Protein AF-A0A822F845-F1 (afdb_monomer)

Nearest PDB structures (foldseek):
  3tut-assembly1_A  TM=6.006E-01  e=5.107E-01  Escherichia coli K-12
  8dhf-assembly1_A  TM=3.581E-01  e=7.557E-02  Homo sapiens
  5cd1-assembly1_D  TM=5.364E-01  e=8.100E-01  Homo sapiens
  5ccx-assembly1_A-2  TM=4.787E-01  e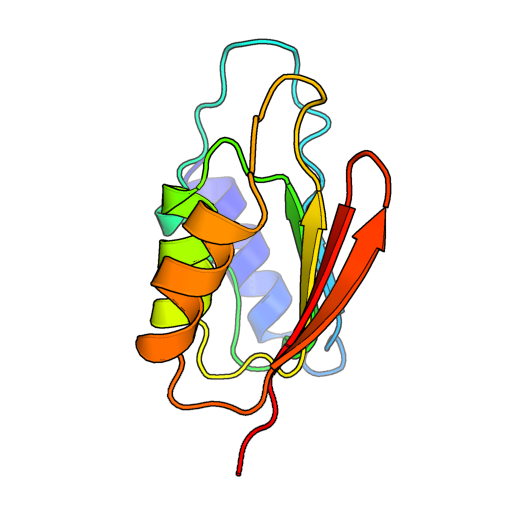=1.285E+00  Homo sapiens
  3na8-assembly1_D  TM=5.280E-01  e=3.687E+00  Pseudomonas aeruginosa

Solvent-accessible surface area (backbone atoms only — not comparable to full-atom values): 6826 Å² total; per-residue (Å²): 108,73,68,57,47,50,51,50,26,56,51,51,66,74,40,66,87,47,35,70,47,77,49,75,78,86,71,61,94,89,74,77,82,77,50,67,67,59,54,58,74,34,66,48,81,55,37,29,32,42,34,37,61,42,86,51,72,62,49,54,48,51,49,63,74,67,50,74,65,36,44,29,40,34,39,36,43,56,88,81,56,84,76,50,72,67,67,54,54,67,52,45,77,77,47,91,46,57,72,52,74,53,75,56,99,47,39,42,36,37,39,38,45,82,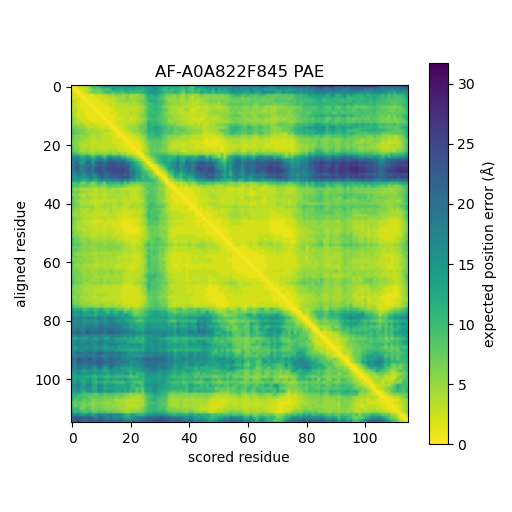128

Structure (mmCIF, N/CA/C/O backbone):
data_AF-A0A822F845-F1
#
_entry.id   AF-A0A822F845-F1
#
loop_
_atom_site.group_PDB
_atom_site.id
_atom_site.type_symbol
_atom_site.label_atom_id
_atom_site.label_alt_id
_atom_site.label_comp_id
_atom_site.label_asym_id
_atom_site.label_entity_id
_atom_site.label_seq_id
_atom_site.pdbx_PDB_ins_code
_atom_site.Cartn_x
_atom_site.Cartn_y
_atom_site.Cartn_z
_atom_site.occupancy
_atom_site.B_iso_or_equiv
_atom_site.auth_seq_id
_atom_site.auth_comp_id
_atom_site.auth_asym_id
_atom_site.auth_atom_id
_atom_site.pdbx_PDB_model_num
ATOM 1 N N . MET A 1 1 ? -7.722 10.434 -16.989 1.00 57.69 1 MET A N 1
ATOM 2 C CA . MET A 1 1 ? -7.351 9.791 -15.705 1.00 57.69 1 MET A CA 1
ATOM 3 C C . MET A 1 1 ? -7.955 10.463 -14.474 1.00 57.69 1 MET A C 1
ATOM 5 O O . MET A 1 1 ? -8.534 9.722 -13.688 1.00 57.69 1 MET A O 1
ATOM 9 N N . PRO A 1 2 ? -7.926 11.802 -14.300 1.00 63.78 2 PRO A N 1
ATOM 10 C CA . PRO A 1 2 ? -8.493 12.441 -13.101 1.00 63.78 2 PRO A CA 1
ATOM 11 C C . PRO A 1 2 ? -9.981 12.126 -12.867 1.00 63.78 2 PRO A C 1
ATOM 13 O O . PRO A 1 2 ? -10.397 11.907 -11.735 1.00 63.78 2 PRO A O 1
ATOM 16 N N . SER A 1 3 ? -10.771 12.018 -13.943 1.00 71.31 3 SER A N 1
ATOM 17 C CA . SER A 1 3 ? -12.191 11.641 -13.882 1.00 71.31 3 SER A CA 1
ATOM 18 C C . SER A 1 3 ? -12.422 10.210 -13.385 1.00 71.31 3 SER A C 1
ATOM 20 O O . SER A 1 3 ? -13.323 9.980 -12.586 1.00 71.31 3 SER A O 1
ATOM 22 N N . ILE A 1 4 ? -11.589 9.255 -13.809 1.00 74.06 4 ILE A N 1
ATOM 23 C CA . ILE A 1 4 ? -11.678 7.847 -13.392 1.00 74.06 4 ILE A CA 1
ATOM 24 C C . ILE A 1 4 ? -11.322 7.715 -11.910 1.00 74.06 4 ILE A C 1
ATOM 26 O O . ILE A 1 4 ? -12.068 7.103 -11.153 1.00 74.06 4 ILE A O 1
ATOM 30 N N . VAL A 1 5 ? -10.232 8.354 -11.478 1.00 74.19 5 VAL A N 1
ATOM 31 C CA . VAL A 1 5 ? -9.796 8.372 -10.071 1.00 74.19 5 VAL A CA 1
ATOM 32 C C . VAL A 1 5 ? -10.873 8.988 -9.180 1.00 74.19 5 VAL A C 1
ATOM 34 O O . VAL A 1 5 ? -11.206 8.436 -8.131 1.00 74.19 5 VAL A O 1
ATOM 37 N N . HIS A 1 6 ? -11.477 10.093 -9.625 1.00 77.12 6 HIS A N 1
ATOM 38 C CA . HIS A 1 6 ? -12.585 10.728 -8.920 1.00 77.12 6 HIS A CA 1
ATOM 39 C C . HIS A 1 6 ? -13.807 9.801 -8.803 1.00 77.12 6 HIS A C 1
ATOM 41 O O . HIS A 1 6 ? -14.374 9.668 -7.717 1.00 77.12 6 HIS A O 1
ATOM 47 N N . SER A 1 7 ? -14.185 9.111 -9.884 1.00 81.56 7 SER A N 1
ATOM 48 C CA . SER A 1 7 ? -15.298 8.155 -9.865 1.00 81.56 7 SER A CA 1
ATOM 49 C C . SER A 1 7 ? -15.027 6.950 -8.960 1.00 81.56 7 SER A C 1
ATOM 51 O O . SER A 1 7 ? -15.910 6.568 -8.193 1.00 81.56 7 SER A O 1
ATOM 53 N N . ILE A 1 8 ? -13.814 6.381 -8.981 1.00 82.25 8 ILE A N 1
ATOM 54 C CA . ILE A 1 8 ? -13.448 5.264 -8.094 1.00 82.25 8 ILE A CA 1
ATOM 55 C C . ILE A 1 8 ? -13.470 5.717 -6.635 1.00 82.25 8 ILE A C 1
ATOM 57 O O . ILE A 1 8 ? -14.061 5.040 -5.797 1.00 82.25 8 ILE A O 1
ATOM 61 N N . LYS A 1 9 ? -12.909 6.891 -6.325 1.00 83.50 9 LYS A N 1
ATOM 62 C CA . LYS A 1 9 ? -12.976 7.458 -4.973 1.00 83.50 9 LYS A CA 1
ATOM 63 C C . LYS A 1 9 ? -14.421 7.589 -4.499 1.00 83.50 9 LYS A C 1
ATOM 65 O O . LYS A 1 9 ? -14.739 7.190 -3.382 1.00 83.50 9 LYS A O 1
ATOM 70 N N . LYS A 1 10 ? -15.305 8.120 -5.349 1.00 85.81 10 LYS A N 1
ATOM 71 C CA . LYS A 1 10 ? -16.728 8.267 -5.029 1.00 85.81 10 LYS A CA 1
ATOM 72 C C . LYS A 1 10 ? -17.377 6.913 -4.734 1.00 85.81 10 LYS A C 1
ATOM 74 O O . LYS A 1 10 ? -18.099 6.805 -3.751 1.00 85.81 10 LYS A O 1
ATOM 79 N N . LEU A 1 11 ? -17.079 5.880 -5.521 1.00 85.50 11 LEU A N 1
ATOM 80 C CA . LEU A 1 11 ? -17.559 4.516 -5.270 1.00 85.50 11 LEU A CA 1
ATOM 81 C C . LEU A 1 11 ? -17.048 3.959 -3.932 1.00 85.50 11 LEU A C 1
ATOM 83 O O . LEU A 1 11 ? -17.843 3.453 -3.143 1.00 85.50 11 LEU A O 1
ATOM 87 N N . LEU A 1 12 ? -15.751 4.102 -3.645 1.00 85.88 12 LEU A N 1
ATOM 88 C CA . LEU A 1 12 ? -15.140 3.617 -2.402 1.00 85.88 12 LEU A CA 1
ATOM 89 C C . LEU A 1 12 ? -15.679 4.329 -1.151 1.00 85.88 12 LEU A C 1
ATOM 91 O O . LEU A 1 12 ? -15.754 3.716 -0.089 1.00 85.88 12 LEU A O 1
ATOM 95 N N . ILE A 1 13 ? -16.110 5.590 -1.274 1.00 85.44 13 ILE A N 1
ATOM 96 C CA . ILE A 1 13 ? -16.767 6.319 -0.178 1.00 85.44 13 ILE A CA 1
ATOM 97 C C . ILE A 1 13 ? -18.079 5.640 0.228 1.00 85.44 13 ILE A C 1
ATOM 99 O O . ILE A 1 13 ? -18.333 5.520 1.421 1.00 85.44 13 ILE A O 1
ATOM 103 N N . TYR A 1 14 ? -18.887 5.177 -0.732 1.00 85.44 14 TYR A N 1
ATOM 104 C CA . TYR A 1 14 ? -20.177 4.533 -0.447 1.00 85.44 14 TYR A CA 1
ATOM 105 C C . TYR A 1 14 ? -20.053 3.042 -0.112 1.00 85.44 14 TYR A C 1
ATOM 107 O O . TYR A 1 14 ? -20.934 2.468 0.529 1.00 85.44 14 TYR A O 1
ATOM 115 N N . ALA A 1 15 ? -18.959 2.400 -0.517 1.00 85.25 15 ALA A N 1
ATOM 116 C CA . ALA A 1 15 ? -18.722 0.982 -0.290 1.00 85.25 15 ALA A CA 1
ATOM 117 C C . ALA A 1 15 ? -18.095 0.706 1.093 1.00 85.25 15 ALA A C 1
ATOM 119 O O . ALA A 1 15 ? -17.019 0.122 1.194 1.00 85.25 15 ALA A O 1
ATOM 120 N N . HIS A 1 16 ? -18.777 1.101 2.174 1.00 82.69 16 HIS A N 1
ATOM 121 C CA . HIS A 1 16 ? -18.275 0.992 3.557 1.00 82.69 16 HIS A CA 1
ATOM 122 C C . HIS A 1 16 ? -17.894 -0.430 3.996 1.00 82.69 16 HIS A C 1
ATOM 124 O O . HIS A 1 16 ? -17.057 -0.600 4.879 1.00 82.69 16 HIS A O 1
ATOM 130 N N . ASN A 1 17 ? -18.487 -1.446 3.368 1.00 87.31 17 ASN A N 1
ATOM 131 C CA . ASN A 1 17 ? -18.219 -2.851 3.672 1.00 87.31 17 ASN A CA 1
ATOM 132 C C . ASN A 1 17 ? -16.939 -3.378 2.998 1.00 87.31 17 ASN A C 1
ATOM 134 O O . ASN A 1 17 ? -16.508 -4.490 3.294 1.00 87.31 17 ASN A O 1
ATOM 138 N N . ILE A 1 18 ? -16.327 -2.603 2.095 1.00 88.31 18 ILE A N 1
ATOM 139 C CA . ILE A 1 18 ? -15.071 -2.968 1.443 1.00 88.31 18 ILE A CA 1
ATOM 140 C C . ILE A 1 18 ? -13.914 -2.496 2.319 1.00 88.31 18 ILE A C 1
ATOM 142 O O . ILE A 1 18 ? -13.711 -1.302 2.529 1.00 88.31 18 ILE A O 1
ATOM 146 N N . ASN A 1 19 ? -13.132 -3.454 2.805 1.00 91.75 19 ASN A N 1
ATOM 147 C CA . ASN A 1 19 ? -11.936 -3.214 3.612 1.00 91.75 19 ASN A CA 1
ATOM 148 C C . ASN A 1 19 ? -10.639 -3.665 2.918 1.00 91.75 19 ASN A C 1
ATOM 150 O O . ASN A 1 19 ? -9.554 -3.376 3.422 1.00 91.75 19 ASN A O 1
ATOM 154 N N . ILE A 1 20 ? -10.738 -4.347 1.778 1.00 91.81 20 ILE A N 1
ATOM 155 C CA . ILE A 1 20 ? -9.610 -4.823 0.980 1.00 91.81 20 ILE A CA 1
ATOM 156 C C . ILE A 1 20 ? -9.697 -4.168 -0.395 1.00 91.81 20 ILE A C 1
ATOM 158 O O . ILE A 1 20 ? -10.736 -4.231 -1.051 1.00 91.81 20 ILE A O 1
ATOM 162 N N . LEU A 1 21 ? -8.602 -3.561 -0.840 1.00 90.31 21 LEU A N 1
ATOM 163 C CA . LEU A 1 21 ? -8.475 -2.993 -2.176 1.00 90.31 21 LEU A CA 1
ATOM 164 C C . LEU A 1 21 ? -7.230 -3.563 -2.843 1.00 90.31 21 LEU A C 1
ATOM 166 O O . LEU A 1 21 ? -6.145 -3.499 -2.273 1.00 90.31 21 LEU A O 1
ATOM 170 N N . SER A 1 22 ? -7.390 -4.097 -4.051 1.00 88.56 22 SER A N 1
ATOM 171 C CA . SER A 1 22 ? -6.268 -4.548 -4.873 1.00 88.56 22 SER A CA 1
ATOM 172 C C . SER A 1 22 ? -6.180 -3.710 -6.140 1.00 88.56 22 SER A C 1
ATOM 174 O O . SER A 1 22 ? -7.144 -3.621 -6.896 1.00 88.56 22 SER A O 1
ATOM 176 N N . LEU A 1 23 ? -5.031 -3.076 -6.343 1.00 83.50 23 LEU A N 1
ATOM 177 C CA . LEU A 1 23 ? -4.720 -2.201 -7.464 1.00 83.50 23 LEU A CA 1
ATOM 178 C C . LEU A 1 23 ? -3.570 -2.824 -8.245 1.00 83.50 23 LEU A C 1
ATOM 180 O O . LEU A 1 23 ? -2.393 -2.558 -7.993 1.00 83.50 23 LEU A O 1
ATOM 184 N N . PHE A 1 24 ? -3.943 -3.685 -9.183 1.00 72.25 24 PHE A N 1
ATOM 185 C CA . PHE A 1 24 ? -3.017 -4.275 -10.131 1.00 72.25 24 PHE A CA 1
ATOM 186 C C . PHE A 1 24 ? -3.049 -3.445 -11.399 1.00 72.25 24 PHE A C 1
ATOM 188 O O . PHE A 1 24 ? -4.047 -3.438 -12.125 1.00 72.25 24 PHE A O 1
ATOM 195 N N . ASP A 1 25 ? -1.959 -2.735 -11.667 1.00 62.75 25 ASP A N 1
ATOM 196 C CA . ASP A 1 25 ? -1.789 -2.141 -12.980 1.00 62.75 25 ASP A CA 1
ATOM 197 C C . ASP A 1 25 ? -1.483 -3.281 -13.974 1.00 62.75 25 ASP A C 1
ATOM 199 O O . ASP A 1 25 ? -0.335 -3.678 -14.146 1.00 62.75 25 ASP A O 1
ATOM 203 N N . TYR A 1 26 ? -2.508 -3.822 -14.644 1.00 50.28 26 TYR A N 1
ATOM 204 C CA . TYR A 1 26 ? -2.342 -4.603 -15.886 1.00 50.28 26 TYR A CA 1
ATOM 205 C C . TYR A 1 26 ? -2.028 -3.698 -17.099 1.00 50.28 26 TYR A C 1
ATOM 207 O O . TYR A 1 26 ? -2.078 -4.129 -18.250 1.00 50.28 26 TYR A O 1
ATOM 215 N N . TRP A 1 27 ? -1.724 -2.422 -16.864 1.00 43.84 27 TRP A N 1
ATOM 216 C CA . TRP A 1 27 ? -1.570 -1.405 -17.892 1.00 43.84 27 TRP A CA 1
ATOM 217 C C . TRP A 1 27 ? -0.119 -1.430 -18.375 1.00 43.84 27 TRP A C 1
ATOM 219 O O . TRP A 1 27 ? 0.773 -0.948 -17.692 1.00 43.84 27 TRP A O 1
ATOM 229 N N . ALA A 1 28 ? 0.062 -2.113 -19.507 1.00 35.88 28 ALA A N 1
ATOM 230 C CA . ALA A 1 28 ? 1.189 -2.170 -20.439 1.00 35.88 28 ALA A CA 1
ATOM 231 C C . ALA A 1 28 ? 2.581 -1.683 -19.981 1.00 35.88 28 ALA A C 1
ATOM 233 O O . ALA A 1 28 ? 2.795 -0.577 -19.494 1.00 35.88 28 ALA A O 1
ATOM 234 N N . SER A 1 29 ? 3.566 -2.520 -20.304 1.00 45.38 29 SER A N 1
ATOM 235 C CA . SER A 1 29 ? 4.996 -2.236 -20.265 1.00 45.38 29 SER A CA 1
ATOM 236 C C . SER A 1 29 ? 5.345 -0.802 -20.695 1.00 45.38 29 SER A C 1
ATOM 238 O O . SER A 1 29 ? 5.231 -0.457 -21.869 1.00 45.38 29 SER A O 1
ATOM 240 N N . ASN A 1 30 ? 5.872 -0.046 -19.729 1.00 47.78 30 ASN A N 1
ATOM 241 C CA . ASN A 1 30 ? 6.800 1.087 -19.853 1.00 47.78 30 ASN A CA 1
ATOM 242 C C . ASN A 1 30 ? 6.233 2.517 -19.787 1.00 47.78 30 ASN A C 1
ATOM 244 O O . ASN A 1 30 ? 7.010 3.399 -19.441 1.00 47.78 30 ASN A O 1
ATOM 248 N N . ASP A 1 31 ? 4.927 2.753 -19.945 1.00 50.34 31 ASP A N 1
ATOM 249 C CA . ASP A 1 31 ? 4.343 4.109 -19.857 1.00 50.34 31 ASP A CA 1
ATOM 250 C C . ASP A 1 31 ? 3.321 4.239 -18.716 1.00 50.34 31 ASP A C 1
ATOM 252 O O . ASP A 1 31 ? 2.110 4.369 -18.907 1.00 50.34 31 ASP A O 1
ATOM 256 N N . TYR A 1 32 ? 3.820 4.212 -17.479 1.00 57.03 32 TYR A N 1
ATOM 257 C CA . TYR A 1 32 ? 2.984 4.404 -16.297 1.00 57.03 32 TYR A CA 1
ATOM 258 C C . TYR A 1 32 ? 2.667 5.890 -16.069 1.00 57.03 32 TYR A C 1
ATOM 260 O O . TYR A 1 32 ? 3.478 6.624 -15.505 1.00 57.03 32 TYR A O 1
ATOM 268 N N . THR A 1 33 ? 1.459 6.326 -16.414 1.00 56.25 33 THR A N 1
ATOM 269 C CA . THR A 1 33 ? 0.996 7.709 -16.184 1.00 56.25 33 THR A CA 1
ATOM 270 C C . THR A 1 33 ? 0.370 7.934 -14.801 1.00 56.25 33 THR A C 1
ATOM 272 O O . THR A 1 33 ? 0.182 9.080 -14.395 1.00 56.25 33 THR A O 1
ATOM 275 N N . THR A 1 34 ? 0.066 6.872 -14.040 1.00 69.31 34 THR A N 1
ATOM 276 C CA . THR A 1 34 ? -0.498 6.998 -12.685 1.00 69.31 34 THR A CA 1
ATOM 277 C C . THR A 1 34 ? 0.623 7.167 -11.663 1.00 69.31 34 THR A C 1
ATOM 279 O O . THR A 1 34 ? 1.510 6.313 -11.551 1.00 69.31 34 THR A O 1
ATOM 282 N N . SER A 1 35 ? 0.587 8.271 -10.917 1.00 77.88 35 SER A N 1
ATOM 283 C CA . SER A 1 35 ? 1.503 8.533 -9.805 1.00 77.88 35 SER A CA 1
ATOM 284 C C . SER A 1 35 ? 0.989 7.904 -8.504 1.00 77.88 35 SER A C 1
ATOM 286 O O . SER A 1 35 ? -0.220 7.687 -8.349 1.00 77.88 35 SER A O 1
ATOM 288 N N . ILE A 1 36 ? 1.878 7.631 -7.547 1.00 80.69 36 ILE A N 1
ATOM 289 C CA . ILE A 1 36 ? 1.465 7.051 -6.264 1.00 80.69 36 ILE A CA 1
ATOM 290 C C . ILE A 1 36 ? 0.567 8.007 -5.462 1.00 80.69 36 ILE A C 1
ATOM 292 O O . ILE A 1 36 ? -0.365 7.573 -4.787 1.00 80.69 36 ILE A O 1
ATOM 296 N N . GLU A 1 37 ? 0.752 9.316 -5.624 1.00 83.12 37 GLU A N 1
ATOM 297 C CA . GLU A 1 37 ? -0.090 10.368 -5.044 1.00 83.12 37 GLU A CA 1
ATOM 298 C C . GLU A 1 37 ? -1.515 10.311 -5.602 1.00 83.12 37 GLU A C 1
ATOM 300 O O . GLU A 1 37 ? -2.494 10.518 -4.880 1.00 83.12 37 GLU A O 1
ATOM 305 N N . THR A 1 38 ? -1.647 9.984 -6.891 1.00 80.38 38 THR A N 1
ATOM 306 C CA . THR A 1 38 ? -2.953 9.804 -7.530 1.00 80.38 38 THR A CA 1
ATOM 307 C C . THR A 1 38 ? -3.688 8.626 -6.896 1.00 80.38 38 THR A C 1
ATOM 309 O O . THR A 1 38 ? -4.866 8.749 -6.551 1.00 80.38 38 THR A O 1
ATOM 312 N N . ILE A 1 39 ? -2.983 7.517 -6.659 1.00 80.31 39 ILE A N 1
ATOM 313 C CA . ILE A 1 39 ? -3.529 6.346 -5.964 1.00 80.31 39 ILE A CA 1
ATOM 314 C C . ILE A 1 39 ? -3.885 6.703 -4.516 1.00 80.31 39 ILE A C 1
ATOM 316 O O . IL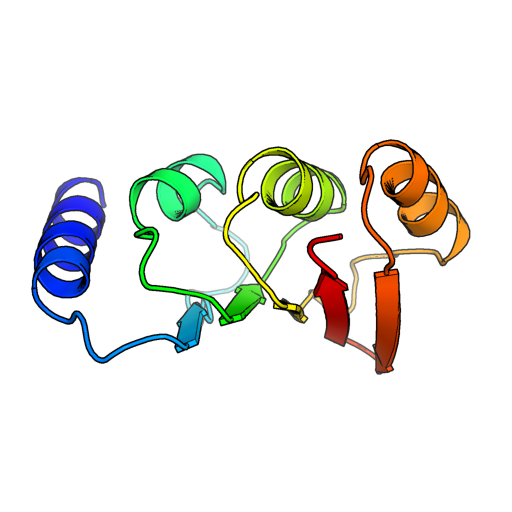E A 1 39 ? -4.981 6.394 -4.054 1.00 80.31 39 ILE A O 1
ATOM 320 N N . TYR A 1 40 ? -3.021 7.440 -3.821 1.00 84.62 40 TYR A N 1
ATOM 321 C CA . TYR A 1 40 ? -3.285 7.948 -2.475 1.00 84.62 40 TYR A CA 1
ATOM 322 C C . TYR A 1 40 ? -4.553 8.776 -2.369 1.00 84.62 40 TYR A C 1
ATOM 324 O O . TYR A 1 40 ? -5.346 8.572 -1.451 1.00 84.62 40 TYR A O 1
ATOM 332 N N . SER A 1 41 ? -4.818 9.633 -3.351 1.00 83.12 41 SER A N 1
ATOM 333 C CA . SER A 1 41 ? -6.036 10.438 -3.360 1.00 83.12 41 SER A CA 1
ATOM 334 C C . SER A 1 41 ? -7.328 9.608 -3.446 1.00 83.12 41 SER A C 1
ATOM 336 O O . SER A 1 41 ? -8.391 10.111 -3.061 1.00 83.12 41 SER A O 1
ATOM 338 N N . MET A 1 42 ? -7.245 8.364 -3.934 1.00 84.00 42 MET A N 1
ATOM 339 C CA . MET A 1 42 ? -8.370 7.462 -4.187 1.00 84.00 42 MET A CA 1
ATOM 340 C C . MET A 1 42 ? -8.752 6.612 -2.973 1.00 84.00 42 MET A C 1
ATOM 342 O O . MET A 1 42 ? -9.933 6.325 -2.777 1.00 84.00 42 MET A O 1
ATOM 346 N N . ILE A 1 43 ? -7.771 6.189 -2.174 1.00 87.06 43 ILE A N 1
ATOM 347 C CA . ILE A 1 43 ? -7.995 5.227 -1.092 1.00 87.06 43 ILE A CA 1
ATOM 348 C C . ILE A 1 43 ? -8.686 5.906 0.090 1.00 87.06 43 ILE A C 1
ATOM 350 O O . ILE A 1 43 ? -8.254 6.934 0.609 1.00 87.06 43 ILE A O 1
ATOM 354 N N . THR A 1 44 ? -9.784 5.300 0.527 1.00 89.19 44 THR A N 1
ATOM 355 C CA . THR A 1 44 ? -10.590 5.786 1.649 1.00 89.19 44 THR A CA 1
ATOM 356 C C . THR A 1 44 ? -10.212 5.096 2.964 1.00 89.19 44 THR A C 1
ATOM 358 O O . THR A 1 44 ? -9.806 3.935 2.918 1.00 89.19 44 THR A O 1
ATOM 361 N N . PRO A 1 45 ? -10.473 5.710 4.137 1.00 89.25 45 PRO A N 1
ATOM 362 C CA . PRO A 1 45 ? -10.160 5.127 5.449 1.00 89.25 45 PRO A CA 1
ATOM 363 C C . PRO A 1 45 ? -10.790 3.757 5.752 1.00 89.25 45 PRO A C 1
ATOM 365 O O . PRO A 1 45 ? -10.335 3.075 6.675 1.00 89.25 45 PRO A O 1
ATOM 368 N N . ASN A 1 46 ? -11.839 3.369 5.017 1.00 90.88 46 ASN A N 1
ATOM 369 C CA . ASN A 1 46 ? -12.492 2.060 5.132 1.00 90.88 46 ASN A CA 1
ATOM 370 C C . ASN A 1 46 ? -11.566 0.924 4.679 1.00 90.88 46 ASN A C 1
ATOM 372 O O . ASN A 1 46 ? -11.608 -0.167 5.244 1.00 90.88 46 ASN A O 1
ATOM 376 N N . ILE A 1 47 ? -10.684 1.198 3.714 1.00 92.44 47 ILE A N 1
ATOM 377 C CA . ILE A 1 47 ? -9.696 0.236 3.238 1.00 92.44 47 ILE A CA 1
ATOM 378 C C . ILE A 1 47 ? -8.672 0.012 4.346 1.00 92.44 47 ILE A C 1
ATOM 380 O O . ILE A 1 47 ? -7.983 0.931 4.767 1.00 92.44 47 ILE A O 1
ATOM 384 N N . LYS A 1 48 ? -8.579 -1.216 4.848 1.00 91.94 48 LYS A N 1
ATOM 385 C CA . LYS A 1 48 ? -7.605 -1.633 5.865 1.00 91.94 48 LYS A CA 1
ATOM 386 C C . LYS A 1 48 ? -6.481 -2.472 5.278 1.00 91.94 48 LYS A C 1
ATOM 388 O O . LYS A 1 48 ? -5.415 -2.543 5.882 1.00 91.94 48 LYS A O 1
ATOM 393 N N . HIS A 1 49 ? -6.710 -3.072 4.119 1.00 92.25 49 HIS A N 1
ATOM 394 C CA . HIS A 1 49 ? -5.767 -3.954 3.455 1.00 92.25 49 HIS A CA 1
ATOM 395 C C . HIS A 1 49 ? -5.593 -3.487 2.015 1.00 92.25 49 HIS A C 1
ATOM 397 O O . HIS A 1 49 ? -6.561 -3.429 1.255 1.00 92.25 49 HIS A O 1
ATOM 403 N N . LEU A 1 50 ? -4.364 -3.137 1.652 1.00 91.00 50 LEU A N 1
ATOM 404 C CA . LEU A 1 50 ? -4.028 -2.691 0.305 1.00 91.00 50 LEU A CA 1
ATOM 405 C C . LEU A 1 50 ? -3.137 -3.728 -0.370 1.00 91.00 50 LEU A C 1
ATOM 407 O O . LEU A 1 50 ? -2.143 -4.151 0.204 1.00 91.00 50 LEU A O 1
ATOM 411 N N . HIS A 1 51 ? -3.458 -4.107 -1.595 1.00 90.31 51 HIS A N 1
ATOM 412 C CA . HIS A 1 51 ? -2.532 -4.792 -2.485 1.00 90.31 51 HIS A CA 1
ATOM 413 C C . HIS A 1 51 ? -2.256 -3.864 -3.661 1.00 90.31 51 HIS A C 1
ATOM 415 O O . HIS A 1 51 ? -3.193 -3.366 -4.282 1.00 90.31 51 HIS A O 1
ATOM 421 N N . ILE A 1 52 ? -0.993 -3.561 -3.927 1.00 85.06 52 ILE A N 1
ATOM 422 C CA . ILE A 1 52 ? -0.615 -2.556 -4.912 1.00 85.06 52 ILE A CA 1
ATOM 423 C C . ILE A 1 52 ? 0.686 -2.923 -5.606 1.00 85.06 52 ILE A C 1
ATOM 425 O O . ILE A 1 52 ? 1.630 -3.394 -4.972 1.00 85.06 52 ILE A O 1
ATOM 429 N N . ARG A 1 53 ? 0.745 -2.649 -6.909 1.00 81.69 53 ARG A N 1
ATOM 430 C CA . ARG A 1 53 ? 1.989 -2.713 -7.666 1.00 81.69 53 ARG A CA 1
ATOM 431 C C . ARG A 1 53 ? 2.804 -1.428 -7.494 1.00 81.69 53 ARG A C 1
ATOM 433 O O . ARG A 1 53 ? 2.273 -0.339 -7.692 1.00 81.69 53 ARG A O 1
ATOM 440 N N . VAL A 1 54 ? 4.086 -1.549 -7.164 1.00 79.31 54 VAL A N 1
ATOM 441 C CA . VAL A 1 54 ? 5.017 -0.420 -6.974 1.00 79.31 54 VAL A CA 1
ATOM 442 C C . VAL A 1 54 ? 6.146 -0.447 -7.997 1.00 79.31 54 VAL A C 1
ATOM 444 O O . VAL A 1 54 ? 6.572 -1.515 -8.448 1.00 79.31 54 VAL A O 1
ATOM 447 N N . LYS A 1 55 ? 6.635 0.735 -8.385 1.00 75.81 55 LYS A N 1
ATOM 448 C CA . LYS A 1 55 ? 7.685 0.878 -9.407 1.00 75.81 55 LYS A CA 1
ATOM 449 C C . LYS A 1 55 ? 9.071 0.933 -8.790 1.00 75.81 55 LYS A C 1
ATOM 451 O O . LYS A 1 55 ? 10.037 0.497 -9.408 1.00 75.81 55 LYS A O 1
ATOM 456 N N . ASN A 1 56 ? 9.169 1.510 -7.599 1.00 76.81 56 ASN A N 1
ATOM 457 C CA . ASN A 1 56 ? 10.427 1.755 -6.918 1.00 76.81 56 ASN A CA 1
ATOM 458 C C . ASN A 1 56 ? 10.251 1.733 -5.391 1.00 76.81 56 ASN A C 1
ATOM 460 O O . ASN A 1 56 ? 9.154 1.564 -4.860 1.00 76.81 56 ASN A O 1
ATOM 464 N N . SER A 1 57 ? 11.367 1.884 -4.684 1.00 77.19 57 SER A N 1
ATOM 465 C CA . SER A 1 57 ? 11.401 1.969 -3.226 1.00 77.19 57 SER A CA 1
ATOM 466 C C . SER A 1 57 ? 10.739 3.234 -2.666 1.00 77.19 57 SER A C 1
ATOM 468 O O . SER A 1 57 ? 10.247 3.206 -1.538 1.00 77.19 57 SER A O 1
ATOM 470 N N . ASP A 1 58 ? 10.690 4.322 -3.435 1.00 79.94 58 ASP A N 1
ATOM 471 C CA . ASP A 1 58 ? 10.085 5.583 -2.996 1.00 79.94 58 ASP A CA 1
ATOM 472 C C . ASP A 1 58 ? 8.556 5.480 -2.932 1.00 79.94 58 ASP A C 1
ATOM 474 O O . ASP A 1 58 ? 7.957 5.977 -1.980 1.00 79.94 58 ASP A O 1
ATOM 478 N N . ASP A 1 59 ? 7.925 4.748 -3.857 1.00 82.19 59 ASP A N 1
ATOM 479 C CA . ASP A 1 59 ? 6.491 4.431 -3.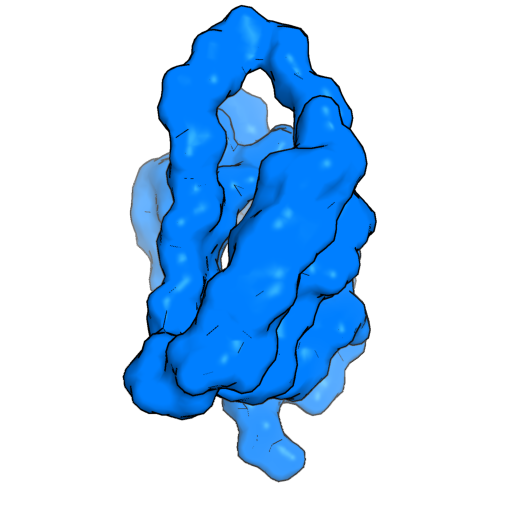806 1.00 82.19 59 ASP A CA 1
ATOM 480 C C . ASP A 1 59 ? 6.144 3.680 -2.511 1.00 82.19 59 ASP A C 1
ATOM 482 O O . ASP A 1 59 ? 5.168 4.000 -1.830 1.00 82.19 59 ASP A O 1
ATOM 486 N N . ILE A 1 60 ? 6.969 2.694 -2.141 1.00 81.19 60 ILE A N 1
ATOM 487 C CA . ILE A 1 60 ? 6.805 1.918 -0.904 1.00 81.19 60 ILE A CA 1
ATOM 488 C C . ILE A 1 60 ? 6.885 2.845 0.307 1.00 81.19 60 ILE A C 1
ATOM 490 O O . ILE A 1 60 ? 6.002 2.819 1.167 1.00 81.19 60 ILE A O 1
ATOM 494 N N . LYS A 1 61 ? 7.919 3.691 0.362 1.00 80.81 61 LYS A N 1
ATOM 495 C CA . LYS A 1 61 ? 8.096 4.666 1.440 1.00 80.81 61 LYS A CA 1
ATOM 496 C C . LYS A 1 61 ? 6.892 5.605 1.534 1.00 80.81 61 LYS A C 1
ATOM 498 O O . LYS A 1 61 ? 6.325 5.7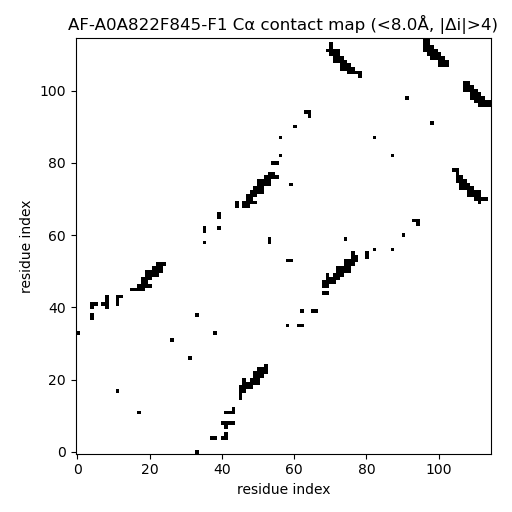58 2.616 1.00 80.81 61 LYS A O 1
ATOM 503 N N . PHE A 1 62 ? 6.456 6.161 0.404 1.00 85.19 62 PHE A N 1
ATOM 504 C CA . PHE A 1 62 ? 5.315 7.067 0.331 1.00 85.19 62 PHE A CA 1
ATOM 505 C C . PHE A 1 62 ? 4.043 6.415 0.875 1.00 85.19 62 PHE A C 1
ATOM 507 O O . PHE A 1 62 ? 3.343 7.010 1.698 1.00 85.19 62 PHE A O 1
ATOM 514 N N . ILE A 1 63 ? 3.745 5.185 0.446 1.00 84.94 63 ILE A N 1
ATOM 515 C CA . ILE A 1 63 ? 2.567 4.445 0.908 1.00 84.94 63 ILE A CA 1
ATOM 516 C C . ILE A 1 63 ? 2.608 4.317 2.431 1.00 84.94 63 ILE A C 1
ATOM 518 O O . ILE A 1 63 ? 1.622 4.594 3.114 1.00 84.94 63 ILE A O 1
ATOM 522 N N . ILE A 1 64 ? 3.753 3.937 2.983 1.00 80.31 64 ILE A N 1
ATOM 523 C CA . ILE A 1 64 ? 3.820 3.621 4.402 1.00 80.31 64 ILE A CA 1
ATOM 524 C C . ILE A 1 64 ? 3.781 4.881 5.280 1.00 80.31 64 ILE A C 1
ATOM 526 O O . ILE A 1 64 ? 3.141 4.875 6.334 1.00 80.31 64 ILE A O 1
ATOM 530 N N . GLU A 1 65 ? 4.380 5.986 4.837 1.00 81.06 65 GLU A N 1
ATOM 531 C CA . GLU A 1 65 ? 4.318 7.267 5.551 1.00 81.06 65 GLU A CA 1
ATOM 532 C C . GLU A 1 65 ? 2.902 7.868 5.564 1.00 81.06 65 GLU A C 1
ATOM 534 O O . GLU A 1 65 ? 2.468 8.441 6.574 1.00 81.06 65 GLU A O 1
ATOM 539 N N . ASN A 1 66 ? 2.164 7.720 4.459 1.00 85.19 66 ASN A N 1
ATOM 540 C CA . ASN A 1 66 ? 0.903 8.429 4.249 1.00 85.19 66 ASN A CA 1
ATOM 541 C C . ASN A 1 66 ? -0.340 7.592 4.606 1.00 85.19 66 ASN A C 1
ATOM 543 O O . ASN A 1 66 ? -1.315 8.129 5.137 1.00 85.19 66 ASN A O 1
ATOM 547 N N . PHE A 1 67 ? -0.332 6.269 4.411 1.00 85.06 67 PHE A N 1
ATOM 548 C CA . PHE A 1 67 ? -1.495 5.413 4.683 1.00 85.06 67 PHE A CA 1
ATOM 549 C C . PHE A 1 67 ? -1.540 4.852 6.110 1.00 85.06 67 PHE A C 1
ATOM 551 O O . PHE A 1 67 ? -1.628 3.647 6.348 1.00 85.06 67 PHE A O 1
ATOM 558 N N . LYS A 1 68 ? -1.595 5.748 7.098 1.00 82.88 68 LYS A N 1
ATOM 559 C CA . LYS A 1 68 ? -1.631 5.384 8.527 1.00 82.88 68 LYS A CA 1
ATOM 560 C C . LYS A 1 68 ? -2.861 4.562 8.947 1.00 82.88 68 LYS A C 1
ATOM 562 O O . LYS A 1 68 ? -2.887 3.973 10.019 1.00 82.88 68 LYS A O 1
ATOM 567 N N . HIS A 1 69 ? -3.914 4.501 8.149 1.00 86.81 69 HIS A N 1
ATOM 568 C CA . HIS A 1 69 ? -5.118 3.751 8.515 1.00 86.81 69 HIS A CA 1
ATOM 569 C C . HIS A 1 69 ? -5.081 2.275 8.080 1.00 86.81 69 HIS A C 1
ATOM 571 O O . HIS A 1 69 ? -5.967 1.515 8.486 1.00 86.81 69 HIS A O 1
ATOM 577 N N . LEU A 1 70 ? -4.089 1.873 7.274 1.00 88.50 70 LEU A N 1
ATOM 578 C CA . LEU A 1 70 ? -3.917 0.489 6.839 1.00 88.50 70 LEU A CA 1
ATOM 579 C C . LEU A 1 70 ? -3.420 -0.390 7.992 1.00 88.50 70 LEU A C 1
ATOM 581 O O . LEU A 1 70 ? -2.598 0.033 8.804 1.00 88.50 70 LEU A O 1
ATOM 585 N N . LYS A 1 71 ? -3.934 -1.621 8.026 1.00 89.31 71 LYS A N 1
ATOM 586 C CA . LYS A 1 71 ? -3.495 -2.731 8.883 1.00 89.31 71 LYS A CA 1
ATOM 587 C C . LYS A 1 71 ? -2.515 -3.651 8.164 1.00 89.31 71 LYS A C 1
ATOM 589 O O . LYS A 1 71 ? -1.704 -4.308 8.803 1.00 89.31 71 LYS A O 1
ATOM 594 N N . SER A 1 72 ? -2.598 -3.738 6.841 1.00 90.00 72 SER A N 1
ATOM 595 C CA . SER A 1 72 ? -1.591 -4.435 6.050 1.00 90.00 72 SER A CA 1
ATOM 596 C C . SER A 1 72 ? -1.495 -3.861 4.646 1.00 90.00 72 SER A C 1
ATOM 598 O O . SER A 1 72 ? -2.455 -3.296 4.110 1.00 90.00 72 SER A O 1
ATOM 600 N N . VAL A 1 73 ? -0.332 -4.048 4.038 1.00 88.31 73 VAL A N 1
ATOM 601 C CA . VAL A 1 73 ? -0.095 -3.742 2.635 1.00 88.31 73 VAL A CA 1
ATOM 602 C C . VAL A 1 73 ? 0.715 -4.859 1.989 1.00 88.31 73 VAL A C 1
ATOM 604 O O . VAL A 1 73 ? 1.635 -5.405 2.589 1.00 88.31 73 VAL A O 1
ATOM 607 N N . THR A 1 74 ? 0.332 -5.238 0.778 1.00 88.31 74 THR A N 1
ATOM 608 C CA . THR A 1 74 ? 1.095 -6.134 -0.087 1.00 88.31 74 THR A CA 1
ATOM 609 C C . THR A 1 74 ? 1.611 -5.325 -1.261 1.00 88.31 74 THR A C 1
ATOM 611 O O . THR A 1 74 ? 0.821 -4.726 -1.992 1.00 88.31 74 THR A O 1
ATOM 614 N N . PHE A 1 75 ? 2.925 -5.309 -1.428 1.00 84.19 75 PHE A N 1
ATOM 615 C CA . PHE A 1 75 ? 3.601 -4.694 -2.556 1.00 84.19 75 PHE A CA 1
ATOM 616 C C . PHE A 1 75 ? 3.936 -5.770 -3.579 1.00 84.19 75 PHE A C 1
ATOM 618 O O . PHE A 1 75 ? 4.702 -6.682 -3.280 1.00 84.19 75 PHE A O 1
ATOM 625 N N . GLU A 1 76 ? 3.388 -5.651 -4.780 1.00 82.88 76 GLU A N 1
ATOM 626 C CA . GLU A 1 76 ? 3.849 -6.401 -5.945 1.00 82.88 76 GLU A CA 1
ATOM 627 C C . GLU A 1 76 ? 4.861 -5.534 -6.700 1.00 82.88 76 GLU A C 1
ATOM 629 O O . GLU A 1 76 ? 4.622 -4.346 -6.917 1.00 82.88 76 GLU A O 1
ATOM 634 N N . HIS A 1 77 ? 6.001 -6.082 -7.108 1.00 75.00 77 HIS A N 1
ATOM 635 C CA . HIS A 1 77 ? 6.986 -5.311 -7.862 1.00 75.00 77 HIS A CA 1
ATOM 636 C C . HIS A 1 77 ? 7.484 -6.041 -9.100 1.00 75.00 77 HIS A C 1
ATOM 638 O O . HIS A 1 77 ? 7.441 -7.264 -9.211 1.00 75.00 77 HIS A O 1
ATOM 644 N N . ALA A 1 78 ? 7.967 -5.259 -10.066 1.00 65.44 78 ALA A N 1
ATOM 645 C CA . ALA A 1 78 ? 8.599 -5.812 -11.252 1.00 65.44 78 ALA A CA 1
ATOM 646 C C . ALA A 1 78 ? 9.834 -6.643 -10.871 1.00 65.44 78 ALA A C 1
ATOM 648 O O . ALA A 1 78 ? 10.542 -6.322 -9.913 1.00 65.44 78 ALA A O 1
ATOM 649 N N . GLN A 1 79 ? 10.132 -7.664 -11.679 1.00 62.09 79 GLN A N 1
ATOM 650 C CA . GLN A 1 79 ? 11.260 -8.579 -11.460 1.00 62.09 79 GLN A CA 1
ATOM 651 C C . GLN A 1 79 ? 12.617 -7.862 -11.369 1.00 62.09 79 GLN A C 1
ATOM 653 O O . GLN A 1 79 ? 13.541 -8.353 -10.731 1.00 62.09 79 GLN A O 1
ATOM 658 N N . ASN A 1 80 ? 12.716 -6.677 -11.97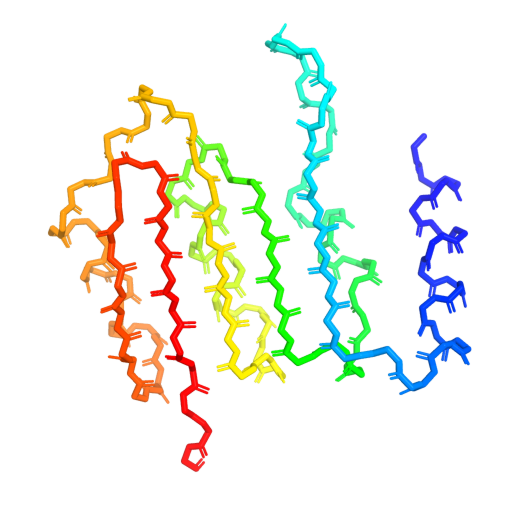6 1.00 61.47 80 ASN A N 1
ATOM 659 C CA . ASN A 1 80 ? 13.945 -5.890 -12.056 1.00 61.47 80 ASN A CA 1
ATOM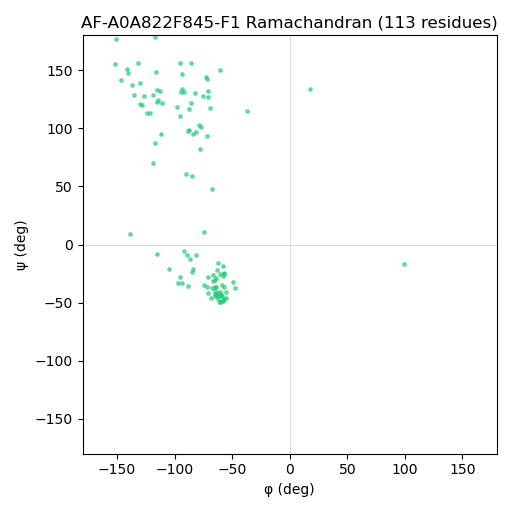 660 C C . ASN A 1 80 ? 14.090 -4.893 -10.895 1.00 61.47 80 ASN A C 1
ATOM 662 O O . ASN A 1 80 ? 15.106 -4.202 -10.809 1.00 61.47 80 ASN A O 1
A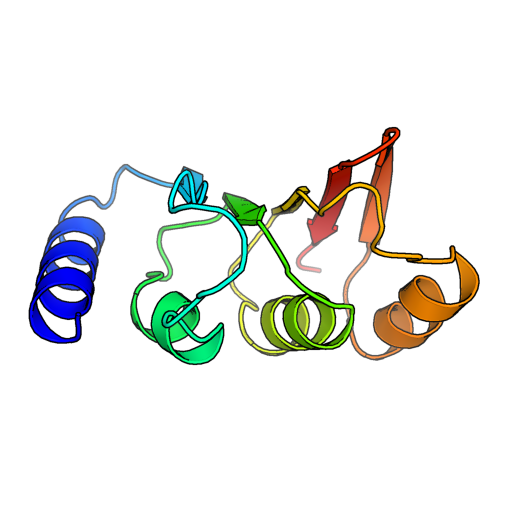TOM 666 N N . LEU A 1 81 ? 13.077 -4.765 -10.029 1.00 65.56 81 LEU A N 1
ATOM 667 C CA . LEU A 1 81 ? 13.169 -3.893 -8.867 1.00 65.56 81 LEU A CA 1
ATOM 668 C C . LEU A 1 81 ? 14.019 -4.584 -7.799 1.00 65.56 81 LEU A C 1
ATOM 670 O O . LEU A 1 81 ? 13.551 -5.466 -7.084 1.00 65.56 81 LEU A O 1
ATOM 674 N N . ILE A 1 82 ? 15.281 -4.166 -7.695 1.00 62.03 82 ILE A N 1
ATOM 675 C CA . ILE A 1 82 ? 16.214 -4.661 -6.680 1.00 62.03 82 ILE A CA 1
ATOM 676 C C . ILE A 1 82 ? 15.898 -3.971 -5.346 1.00 62.03 82 ILE A C 1
ATOM 678 O O . ILE A 1 82 ? 16.528 -2.980 -4.962 1.00 62.03 82 ILE A O 1
ATOM 682 N N . LEU A 1 83 ? 14.901 -4.492 -4.635 1.00 63.94 83 LEU A N 1
ATOM 683 C CA . LEU A 1 83 ? 14.688 -4.201 -3.220 1.00 63.94 83 LEU A CA 1
ATOM 684 C C . LEU A 1 83 ? 15.574 -5.131 -2.402 1.00 63.94 83 LEU A C 1
ATOM 686 O O . LEU A 1 83 ? 15.226 -6.271 -2.122 1.00 63.94 83 LEU A O 1
ATOM 690 N N . THR A 1 84 ? 16.757 -4.653 -2.022 1.00 61.53 84 THR A N 1
ATOM 691 C CA . THR A 1 84 ? 17.538 -5.369 -1.016 1.00 61.53 84 THR A CA 1
ATOM 692 C C . THR A 1 84 ? 16.892 -5.186 0.351 1.00 61.53 84 THR A C 1
ATOM 694 O O . THR A 1 84 ? 16.421 -4.100 0.699 1.00 61.53 84 THR A O 1
ATOM 697 N N . ASN A 1 85 ? 16.947 -6.239 1.165 1.00 58.56 85 ASN A N 1
ATOM 698 C CA . ASN A 1 85 ? 16.491 -6.214 2.554 1.00 58.56 85 ASN A CA 1
ATOM 699 C C . ASN A 1 85 ? 17.019 -5.005 3.343 1.00 58.56 85 ASN A C 1
ATOM 701 O O . ASN A 1 85 ? 16.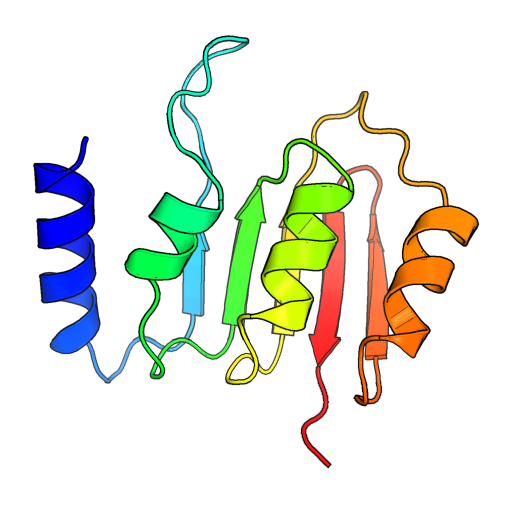274 -4.415 4.117 1.00 58.56 85 ASN A O 1
ATOM 705 N N . SER A 1 86 ? 18.267 -4.595 3.103 1.00 60.78 86 SER A N 1
ATOM 706 C CA . SER A 1 86 ? 18.881 -3.417 3.724 1.00 60.78 86 SER A CA 1
ATOM 707 C C . SER A 1 86 ? 18.142 -2.111 3.417 1.00 60.78 86 SER A C 1
ATOM 709 O O . SER A 1 86 ? 17.775 -1.397 4.345 1.00 60.78 86 SER A O 1
ATOM 711 N N . LYS A 1 87 ? 17.838 -1.838 2.142 1.00 67.75 87 LYS A N 1
ATOM 712 C CA . LYS A 1 87 ? 17.140 -0.612 1.723 1.00 67.75 87 LYS A CA 1
ATOM 713 C C . LYS A 1 87 ? 15.722 -0.538 2.278 1.00 67.75 87 LYS A C 1
ATOM 715 O O . LYS A 1 87 ? 15.254 0.533 2.633 1.00 67.75 87 LYS A O 1
ATOM 720 N N . PHE A 1 88 ? 15.031 -1.674 2.370 1.00 66.62 88 PHE A N 1
ATOM 721 C CA . PHE A 1 88 ? 13.697 -1.702 2.966 1.00 66.62 88 PHE A CA 1
ATOM 722 C C . PHE A 1 88 ? 13.741 -1.496 4.487 1.00 66.62 88 PHE A C 1
ATOM 724 O O . PHE A 1 88 ? 12.938 -0.734 5.023 1.00 66.62 88 PHE A O 1
ATOM 731 N N . ILE A 1 89 ? 14.701 -2.127 5.179 1.00 62.66 89 ILE A N 1
ATOM 732 C CA . ILE A 1 89 ? 14.916 -1.931 6.620 1.00 62.66 89 ILE A CA 1
ATOM 733 C C . ILE A 1 89 ? 15.219 -0.466 6.931 1.00 62.66 89 ILE A C 1
ATOM 735 O O . ILE A 1 89 ? 14.741 0.021 7.944 1.00 62.66 89 ILE A O 1
ATOM 739 N N . GLU A 1 90 ? 15.917 0.266 6.064 1.00 68.12 90 GLU A N 1
ATOM 740 C CA . GLU A 1 90 ? 16.137 1.710 6.237 1.00 68.12 90 GLU A CA 1
ATOM 741 C C . GLU A 1 90 ? 14.834 2.532 6.264 1.00 68.12 90 GLU A C 1
ATOM 743 O O . GLU A 1 90 ? 14.791 3.587 6.898 1.00 68.12 90 GLU A O 1
ATOM 748 N N . TYR A 1 91 ? 13.746 2.050 5.653 1.00 67.50 91 TYR A N 1
ATOM 749 C CA . TYR A 1 91 ? 12.440 2.714 5.721 1.00 67.50 91 TYR A CA 1
ATOM 750 C C . TYR A 1 91 ? 11.641 2.342 6.975 1.00 67.50 91 TYR A C 1
ATOM 752 O O . TYR A 1 91 ? 10.796 3.129 7.404 1.00 67.50 91 TYR A O 1
ATOM 760 N N . LEU A 1 92 ? 11.905 1.184 7.593 1.00 64.31 92 LEU A N 1
ATOM 761 C CA . LEU A 1 92 ? 11.173 0.701 8.771 1.00 64.31 92 LEU A CA 1
ATOM 762 C C . LEU A 1 92 ? 11.258 1.640 9.995 1.00 64.31 92 LEU A C 1
ATOM 764 O O . LEU A 1 92 ? 10.221 1.844 10.615 1.00 64.31 92 LEU A O 1
ATOM 768 N N . PRO A 1 93 ? 12.400 2.274 10.346 1.00 60.09 93 PRO A N 1
ATOM 769 C CA . PRO A 1 93 ? 12.481 3.232 11.454 1.00 60.09 93 PRO A CA 1
ATOM 770 C C . PRO A 1 93 ? 11.533 4.429 11.327 1.00 60.09 93 PRO A C 1
ATOM 772 O O . PRO A 1 93 ? 11.132 5.011 12.334 1.00 60.09 93 PRO A O 1
ATOM 775 N N . VAL A 1 94 ? 11.161 4.809 10.099 1.00 61.00 94 VAL A N 1
ATOM 776 C CA . VAL A 1 94 ? 10.169 5.869 9.848 1.00 61.00 94 VAL A CA 1
ATOM 777 C C . VAL A 1 94 ? 8.762 5.400 10.239 1.00 61.00 94 VAL A C 1
ATOM 779 O O . VAL A 1 94 ? 7.903 6.185 10.652 1.00 61.00 94 VAL A O 1
ATOM 782 N N . MET A 1 95 ? 8.533 4.093 10.172 1.00 61.41 95 MET A N 1
ATOM 783 C CA . MET A 1 95 ? 7.301 3.430 10.563 1.00 61.41 95 MET A CA 1
ATOM 784 C C . MET A 1 95 ? 7.330 3.260 12.080 1.00 61.41 95 MET A C 1
ATOM 786 O O . MET A 1 95 ? 7.895 2.312 12.611 1.00 61.41 95 MET A O 1
ATOM 790 N N . LYS A 1 96 ? 6.700 4.177 12.817 1.00 58.28 96 LYS A N 1
ATOM 791 C CA . LYS A 1 96 ? 6.446 4.021 14.264 1.00 58.28 96 LYS A CA 1
ATOM 792 C C . LYS A 1 96 ? 5.430 2.892 14.549 1.00 58.28 96 LYS A C 1
ATOM 794 O O . LYS A 1 96 ? 4.434 3.126 15.228 1.00 58.28 96 LYS A O 1
ATOM 799 N N . ARG A 1 97 ? 5.601 1.714 13.946 1.00 62.41 97 ARG A N 1
ATOM 800 C CA . ARG A 1 97 ? 4.667 0.579 13.937 1.00 62.41 97 ARG A CA 1
ATOM 801 C C . ARG A 1 97 ? 5.442 -0.719 14.057 1.00 62.41 97 ARG A C 1
ATOM 803 O O . ARG A 1 97 ? 6.546 -0.815 13.524 1.00 62.41 97 ARG A O 1
ATOM 810 N N . HIS A 1 98 ? 4.853 -1.723 14.703 1.00 64.00 98 HIS A N 1
ATOM 811 C CA . HIS A 1 98 ? 5.396 -3.070 14.582 1.00 64.00 98 HIS A CA 1
ATOM 812 C C . HIS A 1 98 ? 5.106 -3.584 13.178 1.00 64.00 98 HIS A C 1
ATOM 814 O O . HIS A 1 98 ? 3.999 -3.433 12.654 1.00 64.00 98 HIS A O 1
ATOM 820 N N . VAL A 1 99 ? 6.151 -4.126 12.558 1.00 66.38 99 VAL A N 1
ATOM 821 C CA . VAL A 1 99 ? 6.110 -4.620 11.191 1.00 66.38 99 VAL A CA 1
ATOM 822 C C . VAL A 1 99 ? 6.486 -6.088 11.189 1.00 66.38 99 VAL A C 1
ATOM 824 O O . VAL A 1 99 ? 7.631 -6.447 11.458 1.00 66.38 99 VAL A O 1
ATOM 827 N N . SER A 1 100 ? 5.516 -6.929 10.845 1.00 69.50 100 SER A N 1
ATOM 828 C CA . SER A 1 100 ? 5.791 -8.292 10.391 1.00 69.50 100 SER A CA 1
ATOM 829 C C . SER A 1 100 ? 5.862 -8.288 8.871 1.00 69.50 100 SER A C 1
ATOM 831 O O . SER A 1 100 ? 5.155 -7.506 8.227 1.00 69.50 100 SER A O 1
ATOM 833 N N . ARG A 1 101 ? 6.705 -9.142 8.282 1.00 71.44 101 ARG A N 1
ATOM 834 C CA . ARG A 1 101 ? 6.808 -9.236 6.825 1.00 71.44 101 ARG A CA 1
ATOM 835 C C . ARG A 1 101 ? 6.992 -10.652 6.312 1.00 71.44 101 ARG A C 1
ATOM 837 O O . ARG A 1 101 ? 7.604 -11.484 6.976 1.00 71.44 101 ARG A O 1
ATOM 844 N N . TRP A 1 102 ? 6.504 -10.876 5.100 1.00 72.62 102 TRP A N 1
ATOM 845 C CA . TRP A 1 102 ? 6.739 -12.090 4.330 1.00 72.62 102 TRP A CA 1
ATOM 846 C C . TRP A 1 102 ? 7.086 -11.702 2.893 1.00 72.62 102 TRP A C 1
ATOM 848 O O . TRP A 1 102 ? 6.384 -10.896 2.285 1.00 72.62 102 TRP A O 1
ATOM 858 N N . GLU A 1 103 ? 8.194 -12.231 2.386 1.00 69.12 103 GLU A N 1
ATOM 859 C CA . GLU A 1 103 ? 8.729 -11.914 1.062 1.00 69.12 103 GLU A CA 1
ATOM 860 C C . GLU A 1 103 ? 8.688 -13.164 0.181 1.00 69.12 103 GLU A C 1
ATOM 862 O O . GLU A 1 103 ? 9.083 -14.254 0.604 1.00 69.12 103 GLU A O 1
ATOM 867 N N . SER A 1 104 ? 8.201 -12.992 -1.044 1.00 70.81 104 SER A N 1
ATOM 868 C CA . SER A 1 104 ? 8.331 -13.948 -2.142 1.00 70.81 104 SER A CA 1
ATOM 869 C C . SER A 1 104 ? 9.141 -13.308 -3.275 1.00 70.81 104 SER A C 1
ATOM 871 O O . SER A 1 104 ? 9.516 -12.144 -3.182 1.00 70.81 104 SER A O 1
ATOM 873 N N . GLN A 1 105 ? 9.402 -14.039 -4.364 1.00 69.62 105 GLN A N 1
ATOM 874 C CA . GLN A 1 105 ? 10.243 -13.559 -5.473 1.00 69.62 105 GLN A CA 1
ATOM 875 C C . GLN A 1 105 ? 9.875 -12.155 -5.992 1.00 69.62 105 GLN A C 1
ATOM 877 O O . GLN A 1 105 ? 10.769 -11.430 -6.422 1.00 69.62 105 GLN A O 1
ATOM 882 N N . TYR A 1 106 ? 8.591 -11.774 -5.947 1.00 72.44 106 TYR A N 1
ATOM 883 C CA . TYR A 1 106 ? 8.091 -10.493 -6.473 1.00 72.44 106 TYR A CA 1
ATOM 884 C C . TYR A 1 106 ? 7.043 -9.817 -5.579 1.00 72.44 106 TYR A C 1
ATOM 886 O O . TYR A 1 106 ? 6.391 -8.859 -6.007 1.00 72.44 106 TYR A O 1
ATOM 894 N N . THR A 1 107 ? 6.828 -10.335 -4.366 1.00 77.12 107 THR A N 1
ATOM 895 C CA . THR A 1 107 ? 5.830 -9.787 -3.442 1.00 77.12 107 THR A CA 1
ATOM 896 C C . THR A 1 107 ? 6.414 -9.558 -2.062 1.00 77.12 107 THR A C 1
ATOM 898 O O . THR A 1 107 ? 7.126 -10.398 -1.518 1.00 77.12 107 THR A O 1
ATOM 901 N N . LEU A 1 108 ? 6.048 -8.428 -1.467 1.00 79.69 108 LEU A N 1
ATOM 902 C CA . LEU A 1 108 ? 6.377 -8.081 -0.096 1.00 79.69 108 LEU A CA 1
ATOM 903 C C . LEU A 1 108 ? 5.092 -7.792 0.670 1.00 79.69 108 LEU A C 1
ATOM 905 O O . LEU A 1 108 ? 4.406 -6.800 0.426 1.00 79.69 108 LEU A O 1
ATOM 909 N N . HIS A 1 109 ? 4.781 -8.654 1.626 1.00 83.00 109 HIS A N 1
ATOM 910 C CA . HIS A 1 109 ? 3.654 -8.489 2.530 1.00 83.00 109 HIS A CA 1
ATOM 911 C C . HIS A 1 109 ? 4.131 -7.822 3.813 1.00 83.00 109 HIS A C 1
ATOM 913 O O . HIS A 1 109 ? 5.124 -8.248 4.399 1.00 83.00 109 HIS A O 1
ATOM 919 N N . VAL A 1 110 ? 3.417 -6.788 4.246 1.00 83.12 110 VAL A N 1
ATOM 920 C CA . VAL A 1 110 ? 3.727 -5.975 5.423 1.00 83.12 110 VAL A CA 1
ATOM 921 C C . VAL A 1 110 ? 2.473 -5.876 6.282 1.00 83.12 110 VAL A C 1
ATOM 923 O O . VAL A 1 110 ? 1.442 -5.369 5.836 1.00 83.12 110 VAL A O 1
ATOM 926 N N . TRP A 1 111 ? 2.561 -6.336 7.525 1.00 84.44 111 TRP A N 1
ATOM 927 C CA . TRP A 1 111 ? 1.551 -6.076 8.548 1.00 84.44 111 TRP A CA 1
ATOM 928 C C . TRP A 1 111 ? 1.947 -4.824 9.318 1.00 84.44 111 TRP A C 1
ATOM 930 O O . TRP A 1 111 ? 3.102 -4.675 9.703 1.00 84.44 111 TRP A O 1
ATOM 940 N N . LEU A 1 112 ? 0.997 -3.912 9.481 1.00 80.81 112 LEU A N 1
ATOM 941 C CA . LEU A 1 112 ? 1.167 -2.633 10.153 1.00 80.81 112 LEU A CA 1
ATOM 942 C C . LEU A 1 112 ? 0.355 -2.697 11.443 1.00 80.81 112 LEU A C 1
ATOM 944 O O . LEU A 1 112 ? -0.853 -2.444 11.431 1.00 80.81 112 LEU A O 1
ATOM 948 N N . ASP A 1 113 ? 1.005 -3.052 12.546 1.00 68.81 113 ASP A N 1
ATOM 949 C CA . ASP A 1 113 ? 0.330 -3.029 13.837 1.00 68.81 113 ASP A CA 1
ATOM 950 C C . ASP A 1 113 ? 0.096 -1.579 14.257 1.00 68.81 113 ASP A C 1
ATOM 952 O O . ASP A 1 113 ? 1.006 -0.741 14.281 1.00 68.81 113 ASP A O 1
ATOM 956 N N . ASN A 1 114 ? -1.158 -1.285 14.581 1.00 59.62 114 ASN A N 1
ATOM 957 C CA . ASN A 1 114 ? -1.509 -0.077 15.304 1.00 59.62 114 ASN A CA 1
ATOM 958 C C . ASN A 1 114 ? -1.406 -0.435 16.789 1.00 59.62 114 ASN A C 1
ATOM 960 O O . ASN A 1 114 ? -2.331 -1.054 17.312 1.00 59.62 114 ASN A O 1
ATOM 964 N N . ASN A 1 115 ? -0.279 -0.108 17.426 1.00 48.78 115 ASN A N 1
ATOM 965 C CA . ASN A 1 115 ? -0.258 0.009 18.886 1.00 48.78 115 ASN A CA 1
ATOM 966 C C . ASN A 1 115 ? -1.236 1.099 19.325 1.00 48.78 115 ASN A C 1
ATOM 968 O O . ASN A 1 115 ? -1.212 2.181 18.688 1.00 48.78 115 ASN A O 1
#

Secondary structure (DSSP, 8-state):
-HHHHHHHHHHHHH-TT--EEEE-----TT-----HHHHHHH--TT--EEEEEESSHHHHHHHHHH-TT-SEEEEEE-TT----HHHHHHHGGG--SEEEEEE-SSEEEEEEE--

Foldseek 3Di:
DLVVLVVLLVVQVPPLVDQEDEDDCPPDPDDDPDDLVSVVVRDDLSHQEYEYEDEAPVSVLVCQLRVPSHQKYKYFYDLPHPDDPVSNVVSVVSQPFDWDWDDDSGMIIIGGDDD

Mean predicted aligned error: 7.88 Å

pLDDT: mean 75.25, std 12.58, range [35.88, 92.44]

Radius of gyration: 14.14 Å; Cα contacts (8 Å, |Δi|>4): 152; chains: 1; bounding box: 39×26×39 Å

Sequence (115 aa):
MPSIVHSIKKLLIYAHNINILSLFDYWASNDYTTSIETIYSMITPNIKHLHIRVKNSDDIKFIIENFKHLKSVTFEHAQNLILTNSKFIEYLPVMKRHVSRWESQYTLHVWLDNN